Protein AF-A0A7J4IWV6-F1 (afdb_monomer_lite)

InterPro domains:
  IPR004788 Ribose 5-phosphate isomerase, type A [PF06026] (4-157)
  IPR004788 Ribose 5-phosphate isomerase, type A [PTHR11934] (8-156)
  IPR037171 NagB/RpiA transferase-like [SSF100950] (4-90)

Foldseek 3Di:
DVVVVVCVVVVHDDDDCVPDQAAEAEAEFQAAEPQGKTFDQPALAQPVSVVSLVRYNAYEYEYAPVRYDNDDFFKKKFFFAPVCVVVLQVVLCVQANKDWPDDVPHGRHGPVGTTIIIGTHGDDPDLVVVQVVSVVRVGTDGMRIGHPRHQWYWHDDPDTDIDGDDDDD

Radius of gyration: 16.39 Å; chains: 1; bounding box: 44×38×44 Å

pLDDT: mean 94.19, std 8.67, range [38.0, 98.62]

Structure (mmCIF, N/CA/C/O backbone):
data_AF-A0A7J4IWV6-F1
#
_entry.id   AF-A0A7J4IWV6-F1
#
loop_
_atom_site.group_PDB
_atom_site.id
_atom_site.type_symbol
_atom_site.label_atom_id
_atom_site.label_alt_id
_atom_site.label_comp_id
_atom_site.label_asym_id
_atom_site.label_entity_id
_atom_site.label_seq_id
_atom_site.pdbx_PDB_ins_code
_atom_site.Cartn_x
_atom_site.Cartn_y
_atom_site.Cartn_z
_atom_site.occupancy
_atom_site.B_iso_or_equiv
_atom_site.auth_seq_id
_atom_site.auth_comp_id
_atom_site.auth_asym_id
_atom_site.auth_atom_id
_atom_site.pdbx_PDB_model_num
ATOM 1 N N . MET A 1 1 ? 11.570 -4.009 9.637 1.00 59.03 1 MET A N 1
ATOM 2 C CA . MET A 1 1 ? 12.402 -3.995 10.856 1.00 59.03 1 MET A CA 1
ATOM 3 C C . MET A 1 1 ? 12.110 -2.842 11.812 1.00 59.03 1 MET A C 1
ATOM 5 O O . MET A 1 1 ? 12.352 -3.032 12.996 1.00 59.03 1 MET A O 1
ATOM 9 N N . ARG A 1 2 ? 11.594 -1.673 11.390 1.00 76.69 2 ARG A N 1
ATOM 10 C CA . ARG A 1 2 ? 11.436 -0.531 12.318 1.00 76.69 2 ARG A CA 1
ATOM 11 C C . ARG A 1 2 ? 10.369 -0.764 13.396 1.00 76.69 2 ARG A C 1
ATOM 13 O O . ARG A 1 2 ? 10.638 -0.494 14.560 1.00 76.69 2 ARG A O 1
ATOM 20 N N . MET A 1 3 ? 9.196 -1.293 13.034 1.00 82.06 3 MET A N 1
ATOM 21 C CA . MET A 1 3 ? 8.107 -1.489 14.001 1.00 82.06 3 MET A CA 1
ATOM 22 C C . MET A 1 3 ? 8.408 -2.615 14.996 1.00 82.06 3 MET A C 1
ATOM 24 O O . MET A 1 3 ? 8.317 -2.399 16.197 1.00 82.06 3 MET A O 1
ATOM 28 N N . ALA A 1 4 ? 8.869 -3.778 14.522 1.00 78.31 4 ALA A N 1
ATOM 29 C CA . ALA A 1 4 ? 9.257 -4.888 15.400 1.00 78.31 4 ALA A CA 1
ATOM 30 C C . ALA A 1 4 ? 10.353 -4.489 16.408 1.00 78.31 4 ALA A C 1
ATOM 32 O O . ALA A 1 4 ? 10.289 -4.879 17.569 1.00 78.31 4 ALA A O 1
ATOM 33 N N . ALA A 1 5 ? 11.319 -3.657 15.999 1.00 82.12 5 ALA A N 1
ATOM 34 C CA . ALA A 1 5 ? 12.335 -3.130 16.908 1.00 82.12 5 ALA A CA 1
ATOM 35 C C . ALA A 1 5 ? 11.738 -2.214 17.994 1.00 82.12 5 ALA A C 1
ATOM 37 O O . ALA A 1 5 ? 12.110 -2.333 19.159 1.00 82.12 5 ALA A O 1
ATOM 38 N N . ILE A 1 6 ? 10.786 -1.341 17.636 1.00 87.75 6 ILE A N 1
ATOM 39 C CA . ILE A 1 6 ? 10.069 -0.492 18.603 1.00 87.75 6 ILE A CA 1
ATOM 40 C C . ILE A 1 6 ? 9.278 -1.363 19.585 1.00 87.75 6 ILE A C 1
ATOM 42 O O . ILE A 1 6 ? 9.433 -1.211 20.793 1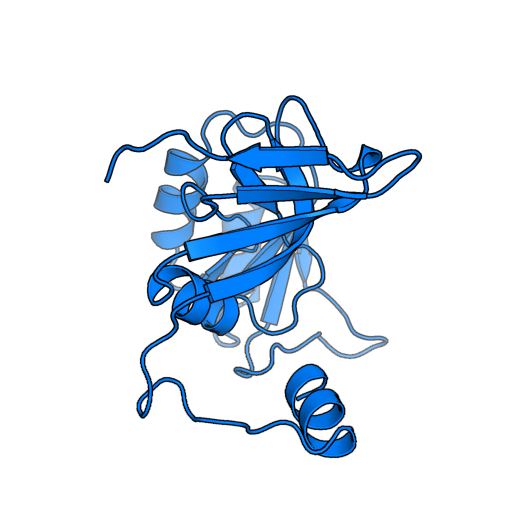.00 87.75 6 ILE A O 1
ATOM 46 N N . VAL A 1 7 ? 8.488 -2.312 19.080 1.00 89.94 7 VAL A N 1
ATOM 47 C CA . VAL A 1 7 ? 7.672 -3.233 19.889 1.00 89.94 7 VAL A CA 1
ATOM 48 C C . VAL A 1 7 ? 8.554 -4.034 20.854 1.00 89.94 7 VAL A C 1
ATOM 50 O O . VAL A 1 7 ? 8.271 -4.078 22.050 1.00 89.94 7 VAL A O 1
ATOM 53 N N . SER A 1 8 ? 9.683 -4.562 20.370 1.00 86.75 8 SER A N 1
ATOM 54 C CA . SER A 1 8 ? 10.660 -5.267 21.205 1.00 86.75 8 SER A CA 1
ATOM 55 C C . SER A 1 8 ? 11.273 -4.365 22.279 1.00 86.75 8 SER A C 1
ATOM 57 O O . SER A 1 8 ? 11.458 -4.821 23.403 1.00 86.75 8 SER A O 1
ATOM 59 N N . SER A 1 9 ? 11.568 -3.096 21.970 1.00 94.12 9 SER A N 1
ATOM 60 C CA . SER A 1 9 ? 12.111 -2.142 22.951 1.00 94.12 9 SER A CA 1
ATOM 61 C C . SER A 1 9 ? 11.117 -1.770 24.057 1.00 94.12 9 SER A C 1
ATOM 63 O O . SER A 1 9 ? 11.524 -1.345 25.135 1.00 94.12 9 SER A O 1
ATOM 65 N N . LEU A 1 10 ? 9.821 -1.960 23.798 1.00 94.94 10 LEU A N 1
ATOM 66 C CA . LEU A 1 10 ? 8.730 -1.748 24.748 1.00 94.94 10 LEU A CA 1
ATOM 67 C C . LEU A 1 10 ? 8.329 -3.038 25.484 1.00 94.94 10 LEU A C 1
ATOM 69 O O . LEU A 1 10 ? 7.342 -3.032 26.217 1.00 94.94 10 LEU A O 1
ATOM 73 N N . SER A 1 11 ? 9.067 -4.138 25.288 1.00 93.88 11 SER A N 1
ATOM 74 C CA . SER A 1 11 ? 8.772 -5.458 25.867 1.00 93.88 11 SER A CA 1
ATOM 75 C C . SER A 1 11 ? 7.371 -5.982 25.529 1.00 93.88 11 SER A C 1
ATOM 77 O O . SER A 1 11 ? 6.782 -6.746 26.295 1.00 93.88 11 SER A O 1
ATOM 79 N N . LEU A 1 12 ? 6.824 -5.572 24.383 1.00 92.12 12 LEU A N 1
ATOM 80 C CA . LEU A 1 12 ? 5.558 -6.091 23.885 1.00 92.12 12 LEU A CA 1
ATOM 81 C C . LEU A 1 12 ? 5.785 -7.449 23.195 1.00 92.12 12 LEU A C 1
ATOM 83 O O . LEU A 1 12 ? 6.794 -7.613 22.502 1.00 92.12 12 LEU A O 1
ATOM 87 N N . PRO A 1 13 ? 4.866 -8.422 23.352 1.00 91.12 13 PRO A N 1
ATOM 88 C CA . PRO A 1 13 ? 4.973 -9.710 22.676 1.00 91.12 13 PRO A CA 1
ATOM 89 C C . PRO A 1 13 ? 4.997 -9.553 21.153 1.00 91.12 13 PRO A C 1
ATOM 91 O O . PRO A 1 13 ? 4.228 -8.779 20.584 1.00 91.12 13 PRO A O 1
ATOM 94 N N . ILE A 1 14 ? 5.863 -10.325 20.500 1.00 91.06 14 ILE A N 1
ATOM 95 C CA . ILE A 1 14 ? 5.942 -10.434 19.043 1.00 91.06 14 ILE A CA 1
ATOM 96 C C . ILE A 1 14 ? 5.650 -11.889 18.691 1.00 91.06 14 ILE A C 1
ATOM 98 O O . ILE A 1 14 ? 6.191 -12.794 19.324 1.00 91.06 14 ILE A O 1
ATOM 102 N N . ALA A 1 15 ? 4.803 -12.099 17.691 1.00 91.31 15 ALA A N 1
ATOM 103 C CA . ALA A 1 15 ? 4.485 -13.412 17.151 1.00 91.31 15 ALA A CA 1
ATOM 104 C C . ALA A 1 15 ? 4.659 -13.402 15.631 1.00 91.31 15 ALA A C 1
ATOM 106 O O . ALA A 1 15 ? 4.528 -12.351 14.993 1.00 91.31 15 ALA A O 1
ATOM 107 N N . ASP A 1 16 ? 4.958 -14.567 15.063 1.00 91.31 16 ASP A N 1
ATOM 108 C CA . ASP A 1 16 ? 4.919 -14.759 13.618 1.00 91.31 16 ASP A CA 1
ATOM 109 C C . ASP A 1 16 ? 3.460 -14.899 13.148 1.00 91.31 16 ASP A C 1
ATOM 111 O O . ASP A 1 16 ? 2.626 -15.487 13.841 1.00 91.31 16 ASP A O 1
ATOM 115 N N . ILE A 1 17 ? 3.143 -14.369 11.963 1.00 91.62 17 ILE A N 1
ATOM 116 C CA . ILE A 1 17 ? 1.789 -14.434 11.385 1.00 91.62 17 ILE A CA 1
ATOM 117 C C . ILE A 1 17 ? 1.321 -15.879 11.146 1.00 91.62 17 ILE A C 1
ATOM 119 O O . ILE A 1 17 ? 0.125 -16.135 11.093 1.00 91.62 17 ILE A O 1
ATOM 123 N N . ASN A 1 18 ? 2.247 -16.835 11.026 1.00 94.25 18 ASN A N 1
ATOM 124 C CA . ASN A 1 18 ? 1.921 -18.251 10.858 1.00 94.25 18 ASN A CA 1
ATOM 125 C C . ASN A 1 18 ? 1.550 -18.952 12.177 1.00 94.25 18 ASN A C 1
ATOM 127 O O . ASN A 1 18 ? 1.099 -20.095 12.151 1.00 94.25 18 ASN A O 1
ATOM 131 N N . GLU A 1 19 ? 1.765 -18.312 13.329 1.00 95.44 19 GLU A N 1
ATOM 132 C CA . GLU A 1 19 ? 1.584 -18.932 14.649 1.00 95.44 19 GLU A CA 1
ATOM 133 C C . GLU A 1 19 ? 0.309 -18.479 15.367 1.00 95.44 19 GLU A C 1
ATOM 135 O O . GLU A 1 19 ? -0.118 -19.124 16.329 1.00 95.44 19 GLU A O 1
ATOM 140 N N . ARG A 1 20 ? -0.278 -17.348 14.961 1.00 93.19 20 ARG A N 1
ATOM 141 C CA . ARG A 1 20 ? -1.392 -16.696 15.660 1.00 93.19 20 ARG A CA 1
ATOM 142 C C . ARG A 1 20 ? -2.386 -16.091 14.678 1.00 93.19 20 ARG A C 1
ATOM 144 O O . ARG A 1 20 ? -1.995 -15.535 13.658 1.00 93.19 20 ARG A O 1
ATOM 151 N N . GLU A 1 21 ? -3.661 -16.139 15.045 1.00 94.44 21 GLU A N 1
ATOM 152 C CA . GLU A 1 21 ? -4.700 -15.354 14.380 1.00 94.44 21 GLU A CA 1
ATOM 153 C C . GLU A 1 21 ? -4.558 -13.866 14.731 1.00 94.44 21 GLU A C 1
ATOM 155 O O . GLU A 1 21 ? -4.045 -13.505 15.795 1.00 94.44 21 GLU A O 1
ATOM 160 N N . VAL A 1 22 ? -4.999 -13.001 13.817 1.00 96.81 22 VAL A N 1
ATOM 161 C CA . VAL A 1 22 ? -4.956 -11.547 13.990 1.00 96.81 22 VAL A CA 1
ATOM 162 C C . VAL A 1 22 ? -6.373 -11.060 14.271 1.00 96.81 22 VAL A C 1
ATOM 164 O O . VAL A 1 22 ? -7.193 -10.964 13.367 1.00 96.81 22 VAL A O 1
ATOM 167 N N . ASP A 1 23 ? -6.681 -10.721 15.520 1.00 96.81 23 ASP A N 1
ATOM 168 C CA . ASP A 1 23 ? -8.009 -10.184 15.849 1.00 96.81 23 ASP A CA 1
ATOM 169 C C . ASP A 1 23 ? -8.210 -8.786 15.248 1.00 96.81 23 ASP A C 1
ATOM 171 O O . ASP A 1 23 ? -9.249 -8.475 14.664 1.00 96.81 23 ASP A O 1
ATOM 175 N N . VAL A 1 24 ? -7.191 -7.931 15.394 1.00 97.00 24 VAL A N 1
ATOM 176 C CA . VAL A 1 24 ? -7.232 -6.527 14.983 1.00 97.00 24 VAL A CA 1
ATOM 177 C C . VAL A 1 24 ? -5.922 -6.124 14.315 1.00 97.00 24 VAL A C 1
ATOM 179 O O . VAL A 1 24 ? -4.851 -6.258 14.908 1.00 97.00 24 VAL A O 1
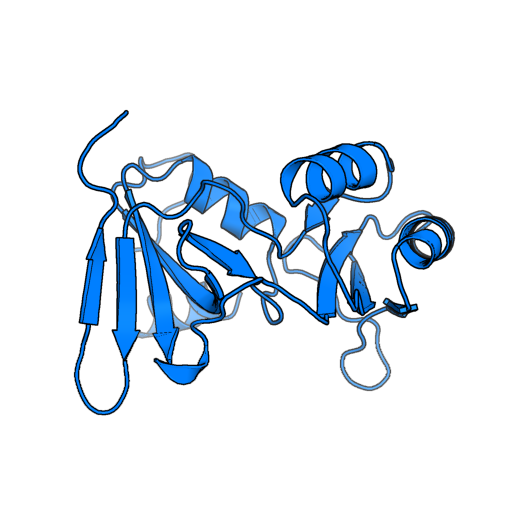ATOM 182 N N . ALA A 1 25 ? -6.017 -5.550 13.117 1.00 96.75 25 ALA A N 1
ATOM 183 C CA . ALA A 1 25 ? -4.931 -4.821 12.470 1.00 96.75 25 ALA A CA 1
ATOM 184 C C . ALA A 1 25 ? -5.162 -3.309 12.586 1.00 96.75 25 ALA A C 1
ATOM 186 O O . ALA A 1 25 ? -6.280 -2.821 12.414 1.00 96.75 25 ALA A O 1
ATOM 187 N N . ILE A 1 26 ? -4.097 -2.558 12.868 1.00 96.81 26 ILE A N 1
ATOM 188 C CA . ILE A 1 26 ? -4.129 -1.093 12.922 1.00 96.81 26 ILE A CA 1
ATOM 189 C C . ILE A 1 26 ? -3.189 -0.557 11.852 1.00 96.81 26 ILE A C 1
ATOM 191 O O . ILE A 1 26 ? -1.987 -0.817 11.896 1.00 96.81 26 ILE A O 1
ATOM 195 N N . GLU A 1 27 ? -3.731 0.232 10.931 1.00 96.25 27 GLU A N 1
ATOM 196 C CA . GLU A 1 27 ? -2.977 0.819 9.830 1.00 96.25 27 GLU A CA 1
ATOM 197 C C . GLU A 1 27 ? -3.001 2.341 9.889 1.00 96.25 27 GLU A C 1
ATOM 199 O O . GLU A 1 27 ? -4.059 2.956 9.969 1.00 96.25 27 GLU A O 1
ATOM 204 N N . PHE A 1 28 ? -1.826 2.963 9.802 1.00 95.50 28 PHE A N 1
ATOM 205 C CA . PHE A 1 28 ? -1.703 4.414 9.660 1.00 95.50 28 PHE A CA 1
ATOM 206 C C . PHE A 1 28 ? -1.605 4.772 8.178 1.00 95.50 28 PHE A C 1
ATOM 208 O O . PHE A 1 28 ? -0.774 4.197 7.458 1.00 95.50 28 PHE A O 1
ATOM 215 N N . VAL A 1 29 ? -2.464 5.691 7.729 1.00 97.56 29 VAL A N 1
ATOM 216 C CA . VAL A 1 29 ? -2.736 5.918 6.299 1.00 97.56 29 VAL A CA 1
ATOM 217 C C . VAL A 1 29 ? -2.606 7.391 5.903 1.00 97.56 29 VAL A C 1
ATOM 219 O O . VAL A 1 29 ? -2.805 8.291 6.718 1.00 97.56 29 VAL A O 1
ATOM 222 N N . ASP A 1 30 ? -2.265 7.639 4.637 1.00 97.94 30 ASP A N 1
ATOM 223 C CA . ASP A 1 30 ? -1.969 8.976 4.101 1.00 97.94 30 ASP A CA 1
ATOM 224 C C . ASP A 1 30 ? -3.191 9.670 3.489 1.00 97.94 30 ASP A C 1
ATOM 226 O O . ASP A 1 30 ? -3.304 10.896 3.518 1.00 97.94 30 ASP A O 1
ATOM 230 N N . GLN A 1 31 ? -4.096 8.889 2.905 1.00 97.62 31 GLN A N 1
ATOM 231 C CA . GLN A 1 31 ? -5.416 9.325 2.455 1.00 97.62 31 GLN A CA 1
ATOM 232 C C . GLN A 1 31 ? -6.424 8.230 2.750 1.00 97.62 31 GLN A C 1
ATOM 234 O O . GLN A 1 31 ? -6.091 7.050 2.649 1.00 97.62 31 GLN A O 1
ATOM 239 N N . ILE A 1 32 ? -7.651 8.634 3.049 1.00 98.12 32 ILE A N 1
ATOM 240 C CA . ILE A 1 32 ? -8.788 7.736 3.205 1.00 98.12 32 ILE A CA 1
ATOM 241 C C . ILE A 1 32 ? -10.037 8.374 2.607 1.00 98.12 32 ILE A C 1
ATOM 243 O O . ILE A 1 32 ? -10.184 9.596 2.665 1.00 98.12 32 ILE A O 1
ATOM 247 N N . ASP A 1 33 ? -10.907 7.576 1.998 1.00 97.12 33 ASP A N 1
ATOM 248 C CA . ASP A 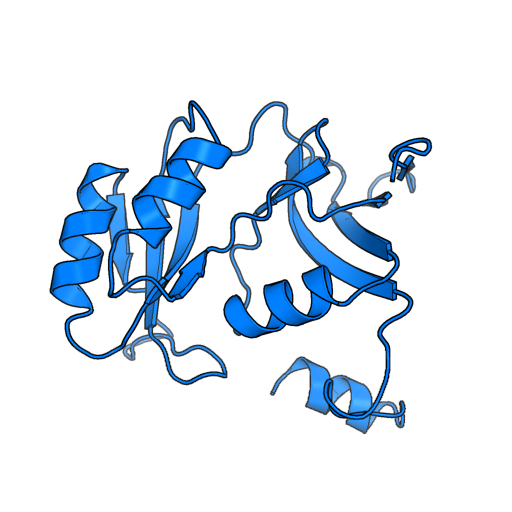1 33 ? -12.179 8.045 1.453 1.00 97.12 33 ASP A CA 1
ATOM 249 C C . ASP A 1 33 ? -13.391 7.603 2.291 1.00 97.12 33 ASP A C 1
ATOM 251 O O . ASP A 1 33 ? -13.280 6.865 3.274 1.00 97.12 33 ASP A O 1
ATOM 255 N N . GLY A 1 34 ? -14.569 8.105 1.910 1.00 95.88 34 GLY A N 1
ATOM 256 C CA . GLY A 1 34 ? -15.834 7.779 2.575 1.00 95.88 34 GLY A CA 1
ATOM 257 C C . GLY A 1 34 ? -16.271 6.320 2.410 1.00 95.88 34 GLY A C 1
ATOM 258 O O . GLY A 1 34 ? -17.098 5.856 3.192 1.00 95.88 34 GLY A O 1
ATOM 259 N N . ASP A 1 35 ? -15.685 5.602 1.451 1.00 96.12 35 ASP A N 1
ATOM 260 C CA . ASP A 1 35 ? -15.931 4.186 1.188 1.00 96.12 35 ASP A CA 1
ATOM 261 C C . ASP A 1 35 ? -14.921 3.289 1.920 1.00 96.12 35 ASP A C 1
ATOM 263 O O . ASP A 1 35 ? -14.934 2.074 1.738 1.00 96.12 35 ASP A O 1
ATOM 267 N N . PHE A 1 36 ? -14.101 3.852 2.818 1.00 97.31 36 PHE A N 1
ATOM 268 C CA . PHE A 1 36 ? -13.104 3.151 3.636 1.00 97.31 36 PHE A CA 1
ATOM 269 C C . PHE A 1 36 ? -11.941 2.560 2.825 1.00 97.31 36 PHE A C 1
ATOM 271 O O . PHE A 1 36 ? -11.219 1.686 3.314 1.00 97.31 36 PHE A O 1
ATOM 278 N N . ASN A 1 37 ? -11.712 3.057 1.611 1.00 97.69 37 ASN A N 1
ATOM 279 C CA . ASN A 1 37 ? -10.494 2.766 0.867 1.00 97.69 37 ASN A CA 1
ATOM 280 C C . ASN A 1 37 ? -9.410 3.751 1.288 1.00 97.69 37 ASN A C 1
ATOM 282 O O . ASN A 1 37 ? -9.687 4.916 1.587 1.00 97.69 37 ASN A O 1
ATOM 286 N N . PHE A 1 38 ? -8.156 3.314 1.288 1.00 98.12 38 PHE A N 1
ATOM 287 C CA . PHE A 1 38 ? -7.057 4.169 1.720 1.00 98.12 38 PHE A CA 1
ATOM 288 C C . PHE A 1 38 ? -5.776 3.953 0.925 1.00 98.12 38 PHE A C 1
ATOM 290 O O . PHE A 1 38 ? -5.573 2.923 0.283 1.00 98.12 38 PHE A O 1
ATOM 297 N N . ILE A 1 39 ? -4.891 4.950 0.987 1.00 98.06 39 ILE A N 1
ATOM 298 C CA 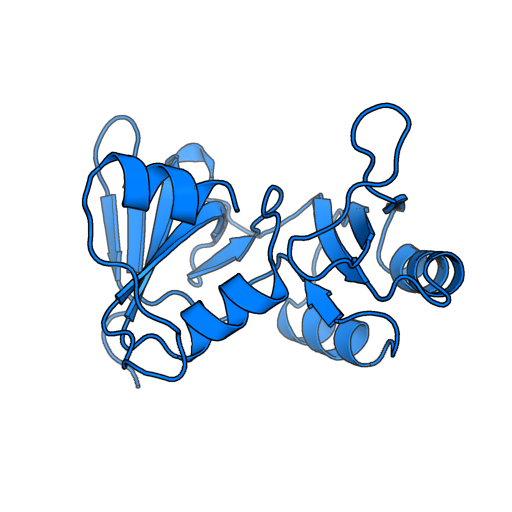. ILE A 1 39 ? -3.536 4.863 0.444 1.00 98.06 39 ILE A CA 1
ATOM 299 C C . ILE A 1 39 ? -2.537 4.905 1.596 1.00 98.06 39 ILE A C 1
ATOM 301 O O . ILE A 1 39 ? -2.530 5.841 2.398 1.00 98.06 39 ILE A O 1
ATOM 305 N N . LYS A 1 40 ? -1.632 3.930 1.617 1.00 97.50 40 LYS A N 1
ATOM 306 C CA . LYS A 1 40 ? -0.363 3.986 2.342 1.00 97.50 40 LYS A CA 1
ATOM 307 C C . LYS A 1 40 ? 0.726 4.367 1.351 1.00 97.50 40 LYS A C 1
ATOM 309 O O . LYS A 1 40 ? 1.015 3.632 0.417 1.00 97.50 40 LYS A O 1
ATOM 314 N N . ARG A 1 41 ? 1.354 5.517 1.543 1.00 96.75 41 ARG A N 1
ATOM 315 C CA . ARG A 1 41 ? 2.430 6.043 0.696 1.00 96.75 41 ARG A CA 1
ATOM 316 C C . ARG A 1 41 ? 3.788 5.673 1.244 1.00 96.75 41 ARG A C 1
ATOM 318 O O . ARG A 1 41 ? 4.682 5.344 0.472 1.00 96.75 41 ARG A O 1
ATOM 325 N N . HIS A 1 42 ? 3.958 5.698 2.559 1.00 94.00 42 HIS A N 1
ATOM 326 C CA . HIS A 1 42 ? 5.278 5.621 3.191 1.00 94.00 42 HIS A CA 1
ATOM 327 C C . HIS A 1 42 ? 5.609 4.264 3.825 1.00 94.00 42 HIS A C 1
ATOM 329 O O . HIS A 1 42 ? 6.577 4.169 4.578 1.00 94.00 42 HIS A O 1
ATOM 335 N N . SER A 1 43 ? 4.845 3.210 3.516 1.00 92.75 43 SER A N 1
ATOM 336 C CA . SER A 1 43 ? 5.155 1.870 4.024 1.00 92.75 43 SER A CA 1
ATOM 337 C C . SER A 1 43 ? 6.478 1.340 3.463 1.00 92.75 43 SER A C 1
ATOM 339 O O . SER A 1 43 ? 6.879 1.644 2.335 1.00 92.75 43 SER A O 1
ATOM 341 N N . SER A 1 44 ? 7.152 0.531 4.277 1.00 91.69 44 SER A N 1
ATOM 342 C CA . SER A 1 44 ? 8.301 -0.275 3.880 1.00 91.69 44 SER A CA 1
ATOM 343 C C . SER A 1 44 ? 7.936 -1.722 3.550 1.00 91.69 44 SER A C 1
ATOM 345 O O . SER A 1 44 ? 8.840 -2.499 3.263 1.00 91.69 44 SER A O 1
ATOM 347 N N . SER A 1 45 ? 6.661 -2.110 3.589 1.00 91.56 45 SER A N 1
ATOM 348 C CA . SER A 1 45 ? 6.255 -3.521 3.607 1.00 91.56 45 SER A CA 1
ATOM 349 C C . SER A 1 45 ? 4.851 -3.780 3.045 1.00 91.56 45 SER A C 1
ATOM 351 O O . SER A 1 45 ? 4.108 -4.565 3.621 1.00 91.56 45 SER A O 1
ATOM 353 N N . PHE A 1 46 ? 4.490 -3.185 1.903 1.00 95.38 46 PHE A N 1
ATOM 354 C CA . PHE A 1 46 ? 3.140 -3.268 1.313 1.00 95.38 46 PHE A CA 1
ATOM 355 C C . PHE A 1 46 ? 2.565 -4.689 1.238 1.00 95.38 46 PHE A C 1
ATOM 357 O O . PHE A 1 46 ? 1.424 -4.898 1.642 1.00 95.38 46 PHE A O 1
ATOM 364 N N . VAL A 1 47 ? 3.364 -5.669 0.790 1.00 95.50 47 VAL A N 1
ATOM 365 C CA . VAL A 1 47 ? 2.950 -7.086 0.762 1.00 95.50 47 VAL A CA 1
ATOM 366 C C . VAL A 1 47 ? 2.572 -7.584 2.162 1.00 95.50 47 VAL A C 1
ATOM 368 O O . VAL A 1 47 ? 1.506 -8.162 2.344 1.00 95.50 47 VAL A O 1
ATOM 371 N N . ARG A 1 48 ? 3.425 -7.348 3.168 1.00 93.94 48 ARG A N 1
ATOM 372 C CA . ARG A 1 48 ? 3.179 -7.819 4.542 1.00 93.94 48 ARG A CA 1
ATOM 373 C C . ARG A 1 48 ? 1.985 -7.111 5.169 1.00 93.94 48 ARG A C 1
ATOM 375 O O . ARG A 1 48 ? 1.178 -7.772 5.809 1.00 93.94 48 ARG A O 1
ATOM 382 N N . ASP A 1 49 ? 1.872 -5.803 4.958 1.00 95.19 49 ASP A N 1
ATOM 383 C CA . ASP A 1 49 ? 0.772 -4.986 5.470 1.00 95.19 49 ASP A CA 1
ATOM 384 C C . ASP A 1 49 ? -0.569 -5.514 4.926 1.00 95.19 49 ASP A C 1
ATOM 386 O O . ASP A 1 49 ? -1.482 -5.770 5.706 1.00 95.19 49 ASP A O 1
ATOM 390 N N . LYS A 1 50 ? -0.679 -5.796 3.613 1.00 95.94 50 LYS A N 1
ATOM 391 C CA . LYS A 1 50 ? -1.899 -6.402 3.042 1.00 95.94 50 LYS A CA 1
ATOM 392 C C . LYS A 1 50 ? -2.160 -7.825 3.529 1.00 95.94 50 LYS A C 1
ATOM 394 O O . LYS A 1 50 ? -3.317 -8.163 3.754 1.00 95.94 50 LYS A O 1
ATOM 399 N N . MET A 1 51 ? -1.129 -8.648 3.726 1.00 95.88 51 MET A N 1
ATOM 400 C CA . MET A 1 51 ? -1.305 -9.990 4.303 1.00 95.88 51 MET A CA 1
ATOM 401 C C . MET A 1 51 ? -1.841 -9.924 5.739 1.00 95.88 51 MET A C 1
ATOM 403 O O . MET A 1 51 ? -2.770 -10.650 6.075 1.00 95.88 51 MET A O 1
ATOM 407 N N . ILE A 1 52 ? -1.300 -9.035 6.580 1.00 95.50 52 ILE A N 1
ATOM 408 C CA . ILE A 1 52 ? -1.789 -8.821 7.952 1.00 95.50 52 ILE A CA 1
ATOM 409 C C . ILE A 1 52 ? -3.222 -8.286 7.923 1.00 95.50 52 ILE A C 1
ATOM 411 O O . ILE A 1 52 ? -4.078 -8.795 8.640 1.00 95.50 52 ILE A O 1
ATOM 415 N N . ALA A 1 53 ? -3.488 -7.295 7.070 1.00 96.25 53 ALA A N 1
ATOM 416 C CA . ALA A 1 53 ? -4.808 -6.708 6.893 1.00 96.25 53 ALA A CA 1
ATOM 417 C C . ALA A 1 53 ? -5.858 -7.736 6.445 1.00 96.25 53 ALA A C 1
ATOM 419 O O . ALA A 1 53 ? -6.973 -7.729 6.952 1.00 96.25 53 ALA A O 1
ATOM 420 N N . GLN A 1 54 ? -5.501 -8.630 5.520 1.00 96.06 54 GLN A N 1
ATOM 421 C CA . GLN A 1 54 ? -6.384 -9.688 5.028 1.00 96.06 54 GLN A CA 1
ATOM 422 C C . GLN A 1 54 ? -6.683 -10.743 6.099 1.00 96.06 54 GLN A C 1
ATOM 424 O O . GLN A 1 54 ? -7.807 -11.237 6.168 1.00 96.06 54 GLN A O 1
ATOM 429 N N . SER A 1 55 ? -5.685 -11.095 6.910 1.00 96.25 55 SER A N 1
ATOM 430 C CA . SER A 1 55 ? -5.821 -12.079 7.989 1.00 96.25 55 SER A CA 1
ATOM 431 C C . SER A 1 55 ? -6.533 -11.529 9.227 1.00 96.25 55 SER A C 1
ATOM 433 O O . SER A 1 55 ? -6.855 -12.303 10.126 1.00 96.25 55 SER A O 1
ATOM 435 N N . ALA A 1 56 ? -6.746 -10.213 9.303 1.00 97.00 56 ALA A N 1
ATOM 436 C CA . ALA A 1 56 ? -7.341 -9.577 10.464 1.00 97.00 56 ALA A CA 1
ATOM 437 C C . ALA A 1 56 ? -8.861 -9.779 10.526 1.00 97.00 56 ALA A C 1
ATOM 439 O O . ALA A 1 56 ? -9.564 -9.614 9.527 1.00 97.00 56 ALA A O 1
ATOM 440 N N . GLY A 1 57 ? -9.386 -10.056 11.722 1.00 96.06 57 GLY A N 1
ATOM 441 C CA . GLY A 1 57 ? -10.829 -10.044 11.972 1.00 96.06 57 GLY A CA 1
ATOM 442 C C . GLY A 1 57 ? -11.438 -8.655 11.760 1.00 96.06 57 GLY A C 1
ATOM 443 O O . GLY A 1 57 ? -12.520 -8.535 11.184 1.00 96.06 57 GLY A O 1
ATOM 444 N N . ILE A 1 58 ? -10.726 -7.612 12.202 1.00 97.06 58 ILE A N 1
ATOM 445 C CA . ILE A 1 58 ? -11.077 -6.200 12.010 1.00 97.06 58 ILE A CA 1
ATOM 446 C C . ILE A 1 58 ? -9.831 -5.406 11.612 1.00 97.06 58 ILE A C 1
ATOM 448 O O . ILE A 1 58 ? -8.806 -5.473 12.294 1.00 97.06 58 ILE A O 1
ATOM 452 N N . LEU A 1 59 ? -9.938 -4.555 10.592 1.00 98.00 59 LEU A N 1
ATOM 453 C CA . LEU A 1 59 ? -8.938 -3.528 10.306 1.00 98.00 59 LEU A CA 1
ATOM 454 C C . LEU A 1 59 ? -9.422 -2.132 10.704 1.00 98.00 59 LEU A C 1
ATOM 456 O O . LEU A 1 59 ? -10.484 -1.656 10.289 1.00 98.00 59 LEU A O 1
ATOM 460 N N . VAL A 1 60 ? -8.583 -1.444 11.477 1.00 98.25 60 VAL A N 1
ATOM 461 C CA . VAL A 1 60 ? -8.764 -0.049 11.881 1.00 98.25 60 VAL A CA 1
ATOM 462 C C . VAL A 1 60 ? -7.763 0.828 11.135 1.00 98.25 60 VAL A C 1
ATOM 464 O O . VAL A 1 60 ? -6.564 0.793 11.413 1.00 98.25 60 VAL A O 1
ATOM 467 N N . ALA A 1 61 ? -8.255 1.655 10.216 1.00 98.12 61 ALA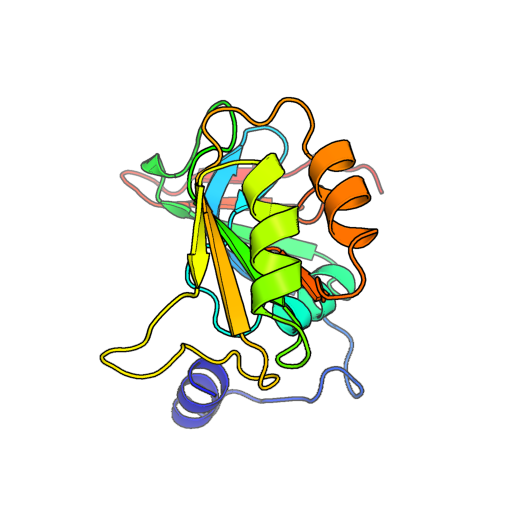 A N 1
ATOM 468 C CA . ALA A 1 61 ? -7.455 2.691 9.577 1.00 98.12 61 ALA A CA 1
ATOM 469 C C . ALA A 1 61 ? -7.417 3.949 10.458 1.00 98.12 61 ALA A C 1
ATOM 471 O O . ALA A 1 61 ? -8.451 4.436 10.919 1.00 98.12 61 ALA A O 1
ATOM 472 N N . VAL A 1 62 ? -6.230 4.496 10.690 1.00 98.38 62 VAL A N 1
ATOM 473 C CA . VAL A 1 62 ? -5.996 5.675 11.529 1.00 98.38 62 VAL A CA 1
ATOM 474 C C . VAL A 1 62 ? -5.354 6.770 10.687 1.00 98.38 62 VAL A C 1
ATOM 476 O O . VAL A 1 62 ? -4.333 6.540 10.035 1.00 98.38 62 VAL A O 1
ATOM 479 N N . ALA A 1 63 ? -5.933 7.969 10.708 1.00 97.88 63 ALA A N 1
ATOM 480 C CA . ALA A 1 63 ? -5.436 9.098 9.924 1.00 97.88 63 ALA A CA 1
ATOM 481 C C . ALA A 1 63 ? -5.697 10.453 10.600 1.00 97.88 63 ALA A C 1
ATOM 483 O O . ALA A 1 63 ? -6.548 10.573 11.483 1.00 97.88 63 ALA A O 1
ATOM 484 N N . ASP A 1 64 ? -4.999 11.495 10.150 1.00 98.06 64 ASP A N 1
ATOM 485 C CA . ASP A 1 64 ? -5.366 12.880 10.466 1.00 98.06 64 ASP A CA 1
ATOM 486 C C . ASP A 1 64 ? -6.710 13.227 9.800 1.00 98.06 64 ASP A C 1
ATOM 488 O O . ASP A 1 64 ? -7.003 12.758 8.701 1.00 98.06 64 ASP A O 1
ATOM 492 N N . GLU A 1 65 ? -7.533 14.078 10.415 1.00 97.12 65 GLU A N 1
ATOM 493 C CA . GLU A 1 65 ? -8.832 14.476 9.854 1.00 97.12 65 GLU A CA 1
ATOM 494 C C . GLU A 1 65 ? -8.715 15.112 8.457 1.00 97.12 65 GLU A C 1
ATOM 496 O O . GLU A 1 65 ? -9.646 15.017 7.658 1.00 97.12 65 GLU A O 1
ATOM 501 N N . LYS A 1 66 ? -7.561 15.703 8.124 1.00 97.06 66 LYS A N 1
ATOM 502 C CA . LYS A 1 66 ? -7.270 16.271 6.797 1.00 97.06 66 LYS A CA 1
ATOM 503 C C . LYS A 1 66 ? -6.947 15.216 5.735 1.00 97.06 66 LYS A C 1
ATOM 505 O O . LYS A 1 66 ? -6.940 15.552 4.553 1.00 97.06 66 LYS A O 1
ATOM 510 N N . ALA A 1 67 ? -6.655 13.978 6.134 1.00 97.44 67 ALA A N 1
ATOM 511 C CA . ALA A 1 67 ? -6.414 12.863 5.219 1.00 97.44 67 ALA A CA 1
ATOM 512 C C . ALA A 1 67 ? -7.717 12.301 4.626 1.00 97.44 67 ALA A C 1
ATOM 514 O O . ALA A 1 67 ? -7.667 11.573 3.634 1.00 97.44 67 ALA A O 1
ATOM 515 N N . MET A 1 68 ? -8.875 12.653 5.201 1.00 97.50 68 MET A N 1
ATOM 516 C CA . MET A 1 68 ? -10.178 12.303 4.643 1.00 97.50 68 MET A CA 1
ATOM 517 C C . MET A 1 68 ? -10.432 13.093 3.354 1.00 97.50 68 MET A C 1
ATOM 519 O O . MET A 1 68 ? -10.495 14.326 3.355 1.00 97.50 68 MET A O 1
ATOM 523 N N . VAL A 1 69 ? -10.602 12.382 2.244 1.00 96.88 69 VAL A N 1
ATOM 524 C CA . VAL A 1 69 ? -10.798 12.952 0.909 1.00 96.88 69 VAL A CA 1
ATOM 525 C C . VAL A 1 69 ? -12.054 12.392 0.255 1.00 96.88 69 VAL A C 1
ATOM 527 O O . VAL A 1 69 ? -12.502 11.292 0.546 1.00 96.88 69 VAL A O 1
ATOM 530 N N . LYS A 1 70 ? -12.631 13.144 -0.688 1.00 95.69 70 LYS A N 1
ATOM 531 C CA . LYS A 1 70 ? -13.785 12.656 -1.461 1.00 95.69 70 LYS A CA 1
ATOM 532 C C . LYS A 1 70 ? -13.421 11.478 -2.374 1.00 95.69 70 LYS A C 1
ATOM 534 O O . LYS A 1 70 ? -14.259 10.628 -2.630 1.00 95.69 70 LYS A O 1
ATOM 539 N N . LYS A 1 71 ? -12.205 11.498 -2.921 1.00 95.56 71 LYS A N 1
ATOM 540 C CA . LYS A 1 71 ? -11.627 10.457 -3.772 1.00 95.56 71 LYS A CA 1
ATOM 541 C C . LYS A 1 71 ? -10.130 10.404 -3.515 1.00 95.56 71 LYS A C 1
ATOM 543 O O . LYS A 1 71 ? -9.489 11.461 -3.478 1.00 95.56 71 LYS A O 1
ATOM 548 N N . LEU A 1 72 ? -9.600 9.195 -3.382 1.00 96.62 72 LEU A N 1
ATOM 549 C CA . LEU A 1 72 ? -8.166 8.931 -3.351 1.00 96.62 72 LEU A CA 1
ATOM 550 C C . LEU A 1 72 ? -7.506 9.433 -4.640 1.00 96.62 72 LEU A C 1
ATOM 552 O O . LEU A 1 72 ? -8.082 9.307 -5.725 1.00 96.62 72 LEU A O 1
ATOM 556 N N . ARG A 1 73 ? -6.317 10.029 -4.516 1.00 93.88 73 ARG A N 1
ATOM 557 C CA . ARG A 1 73 ? -5.581 10.629 -5.642 1.00 93.88 73 ARG A CA 1
ATOM 558 C C . ARG A 1 73 ? -4.091 10.808 -5.368 1.00 93.88 73 ARG A C 1
ATOM 560 O O . ARG A 1 73 ? -3.654 10.843 -4.211 1.00 93.88 73 ARG A O 1
ATOM 567 N N . GLY A 1 74 ? -3.347 11.076 -6.435 1.00 95.31 74 GLY A N 1
ATOM 568 C CA . GLY A 1 74 ? -1.929 11.413 -6.415 1.00 95.31 74 GLY A CA 1
ATOM 569 C C . GLY A 1 74 ? -1.043 10.176 -6.315 1.00 95.31 74 GLY A C 1
ATOM 570 O O . GLY A 1 74 ? -1.397 9.113 -6.817 1.00 95.31 74 GLY A O 1
ATOM 571 N N . MET A 1 75 ? 0.112 10.319 -5.666 1.00 97.56 75 MET A N 1
ATOM 572 C CA . MET A 1 75 ? 1.101 9.245 -5.561 1.00 97.56 75 MET A CA 1
ATOM 573 C C . MET A 1 75 ? 0.556 7.961 -4.913 1.00 97.56 75 MET A C 1
ATOM 575 O O . MET A 1 75 ? 0.145 7.974 -3.744 1.00 97.56 75 MET A O 1
ATOM 579 N N . ILE A 1 76 ? 0.643 6.859 -5.663 1.00 97.94 76 ILE A N 1
ATOM 580 C CA . ILE A 1 76 ? 0.426 5.482 -5.214 1.00 97.94 76 ILE A CA 1
ATOM 581 C C . ILE A 1 76 ? 1.734 4.695 -5.392 1.00 97.94 76 ILE A C 1
ATOM 583 O O . ILE A 1 76 ? 2.269 4.641 -6.504 1.00 97.94 76 ILE A O 1
ATOM 587 N N . PRO A 1 77 ? 2.272 4.079 -4.326 1.00 98.19 77 PRO A N 1
ATOM 588 C CA . PRO A 1 77 ? 3.446 3.225 -4.431 1.00 98.19 77 PRO A CA 1
ATOM 589 C C . PRO A 1 77 ? 3.071 1.812 -4.884 1.00 98.19 77 PRO A C 1
ATOM 591 O O . PRO A 1 77 ? 2.087 1.241 -4.425 1.00 98.19 77 PRO A O 1
ATOM 594 N N . PHE A 1 78 ? 3.914 1.221 -5.719 1.00 98.25 78 PHE A N 1
ATOM 595 C CA . PHE A 1 78 ? 3.844 -0.171 -6.145 1.00 98.25 78 PHE A CA 1
ATOM 596 C C . PHE A 1 78 ? 5.130 -0.877 -5.734 1.00 98.25 78 PHE A C 1
ATOM 598 O O . PHE A 1 78 ? 6.220 -0.483 -6.152 1.00 98.25 78 PHE A O 1
ATOM 605 N N . GLU A 1 79 ? 5.018 -1.913 -4.911 1.00 98.31 79 GLU A N 1
ATOM 606 C CA . GLU A 1 79 ? 6.107 -2.841 -4.636 1.00 98.31 79 GLU A CA 1
ATOM 607 C C . GLU A 1 79 ? 6.315 -3.739 -5.858 1.00 98.31 79 GLU A C 1
ATOM 609 O O . GLU A 1 79 ? 5.395 -4.431 -6.297 1.00 98.31 79 GLU A O 1
ATOM 614 N N . VAL A 1 80 ? 7.523 -3.720 -6.423 1.00 98.50 80 VAL A N 1
ATOM 615 C CA . VAL A 1 80 ? 7.853 -4.409 -7.674 1.00 98.50 80 VAL A CA 1
ATOM 616 C C . VAL A 1 80 ? 9.097 -5.278 -7.556 1.00 98.50 80 VAL A C 1
ATOM 618 O O . VAL A 1 80 ? 10.063 -4.945 -6.858 1.00 98.50 80 VAL A O 1
ATOM 621 N N . ALA A 1 81 ? 9.111 -6.370 -8.315 1.00 98.06 81 ALA A N 1
ATOM 622 C CA . ALA A 1 81 ? 10.239 -7.278 -8.394 1.00 98.06 81 ALA A CA 1
ATOM 623 C C . ALA A 1 81 ? 11.497 -6.505 -8.807 1.00 98.06 81 ALA A C 1
ATOM 625 O O . ALA A 1 81 ? 11.468 -5.626 -9.672 1.00 98.06 81 ALA A O 1
ATOM 626 N N . THR A 1 82 ? 12.631 -6.839 -8.194 1.00 97.94 82 THR A N 1
ATOM 627 C CA . THR A 1 82 ? 13.915 -6.226 -8.564 1.00 97.94 82 THR A CA 1
ATOM 628 C C . THR A 1 82 ? 14.347 -6.659 -9.963 1.00 97.94 82 THR A C 1
ATOM 630 O O . THR A 1 82 ? 14.935 -5.870 -10.707 1.00 97.94 82 THR A O 1
ATOM 633 N N . PHE A 1 83 ? 14.009 -7.888 -10.357 1.00 98.06 83 PHE A N 1
ATOM 634 C CA . PHE A 1 83 ? 14.173 -8.365 -11.722 1.00 98.06 83 PHE A CA 1
ATOM 635 C C . PHE A 1 83 ? 13.222 -7.625 -12.668 1.00 98.06 83 PHE A C 1
ATOM 637 O O . PHE A 1 83 ? 12.015 -7.593 -12.457 1.00 98.06 83 PHE A O 1
ATOM 644 N N . GLY A 1 84 ? 13.770 -7.016 -13.722 1.00 97.94 84 GLY A N 1
ATOM 645 C CA . GLY A 1 84 ? 12.964 -6.326 -14.730 1.00 97.94 84 GLY A CA 1
ATOM 646 C C . GLY A 1 84 ? 12.290 -5.031 -14.258 1.00 97.94 84 GLY A C 1
ATOM 647 O O . GLY A 1 84 ? 11.499 -4.478 -15.017 1.00 97.94 84 GLY A O 1
ATOM 648 N N . TRP A 1 85 ? 12.628 -4.494 -13.077 1.00 98.25 85 TRP A N 1
ATOM 649 C CA . TRP A 1 85 ? 11.933 -3.351 -12.458 1.00 98.25 85 TRP A CA 1
ATOM 650 C C . TRP A 1 85 ? 11.718 -2.147 -13.388 1.00 98.25 85 TRP A C 1
ATOM 652 O O . TRP A 1 85 ? 10.683 -1.493 -13.318 1.00 98.25 85 TRP A O 1
ATOM 662 N N . ASN A 1 86 ? 12.675 -1.837 -14.273 1.00 98.31 86 ASN A N 1
ATOM 663 C CA . ASN A 1 86 ? 12.551 -0.692 -15.179 1.00 98.31 86 ASN A CA 1
ATOM 664 C C . ASN A 1 86 ? 11.510 -0.945 -16.283 1.00 98.31 86 ASN A C 1
ATOM 666 O O . ASN A 1 86 ? 10.852 -0.015 -16.735 1.00 98.31 86 ASN A O 1
ATOM 670 N N . ARG A 1 87 ? 11.322 -2.206 -16.697 1.00 98.31 87 ARG A N 1
ATOM 671 C CA . ARG A 1 87 ? 10.234 -2.598 -17.607 1.00 98.31 87 ARG A CA 1
ATOM 672 C C . ARG A 1 87 ? 8.887 -2.491 -16.899 1.00 98.31 87 ARG A C 1
ATOM 674 O O . ARG A 1 87 ? 7.987 -1.878 -17.459 1.00 98.31 87 ARG A O 1
ATOM 681 N N . THR A 1 88 ? 8.794 -2.974 -15.658 1.00 98.62 88 THR A N 1
ATOM 682 C CA . THR A 1 88 ? 7.598 -2.811 -14.817 1.00 98.62 88 THR A CA 1
ATOM 683 C C . THR A 1 88 ? 7.249 -1.336 -14.624 1.00 98.62 88 THR A C 1
ATOM 685 O O . THR A 1 88 ? 6.106 -0.945 -14.824 1.00 98.62 88 THR A O 1
ATOM 688 N N . ARG A 1 89 ? 8.243 -0.486 -14.322 1.00 98.56 89 ARG A N 1
ATOM 689 C CA . ARG A 1 89 ? 8.064 0.971 -14.229 1.00 98.56 89 ARG A CA 1
ATOM 690 C C . ARG A 1 89 ? 7.476 1.543 -15.518 1.00 98.56 89 ARG A C 1
ATOM 692 O O . ARG A 1 89 ? 6.532 2.310 -15.438 1.00 98.56 89 ARG A O 1
ATOM 699 N N . ASN A 1 90 ? 8.006 1.168 -16.685 1.00 98.19 90 ASN A N 1
ATOM 700 C CA . ASN A 1 90 ? 7.490 1.652 -17.971 1.00 98.19 90 ASN A CA 1
ATOM 701 C C . ASN A 1 90 ? 6.032 1.234 -18.223 1.00 98.19 90 ASN A C 1
ATOM 703 O O . ASN A 1 90 ? 5.306 1.975 -18.869 1.00 98.19 90 ASN A O 1
ATOM 707 N N . GLN A 1 91 ? 5.610 0.057 -17.750 1.00 98.06 91 GLN A N 1
ATOM 708 C CA . GLN A 1 91 ? 4.210 -0.373 -17.850 1.00 98.06 91 GLN A CA 1
ATOM 709 C C . GLN A 1 91 ? 3.316 0.437 -16.905 1.00 98.06 91 GLN A C 1
ATOM 711 O O . GLN A 1 91 ? 2.253 0.887 -17.312 1.00 98.06 91 GLN A O 1
ATOM 716 N N . LEU A 1 92 ? 3.779 0.679 -15.675 1.00 98.00 92 LEU A N 1
ATOM 717 C CA . LEU A 1 92 ? 3.088 1.532 -14.704 1.00 98.00 92 LEU A CA 1
ATOM 718 C C . LEU A 1 92 ? 3.011 3.004 -15.148 1.00 98.00 92 LEU A C 1
ATOM 720 O O . LEU A 1 92 ? 2.080 3.702 -14.765 1.00 98.00 92 LEU A O 1
ATOM 724 N N . ASP A 1 93 ? 3.947 3.462 -15.982 1.00 96.38 93 ASP A N 1
ATOM 725 C CA . ASP A 1 93 ? 3.965 4.819 -16.552 1.00 96.38 93 ASP A CA 1
ATOM 726 C C . ASP A 1 93 ? 2.737 5.102 -17.445 1.00 96.38 93 ASP A C 1
ATOM 728 O O . ASP A 1 93 ? 2.361 6.250 -17.658 1.00 96.38 93 ASP A O 1
ATOM 732 N N . ALA A 1 94 ? 2.059 4.056 -17.940 1.00 93.81 94 ALA A N 1
ATOM 733 C CA . ALA A 1 94 ? 0.805 4.201 -18.682 1.00 93.81 94 ALA A CA 1
ATOM 734 C C . ALA A 1 94 ? -0.364 4.694 -17.805 1.00 93.81 94 ALA A C 1
ATOM 736 O O . ALA A 1 94 ? -1.348 5.208 -18.331 1.00 93.81 94 ALA A O 1
ATOM 737 N N . LEU A 1 95 ? -0.255 4.545 -16.481 1.00 93.75 95 LEU A N 1
ATOM 738 C CA . LEU A 1 95 ? -1.271 4.954 -15.506 1.00 93.75 95 LEU A CA 1
ATOM 739 C C . LEU A 1 95 ? -1.040 6.383 -14.989 1.00 93.75 95 LEU A C 1
ATOM 741 O O . LEU A 1 95 ? -1.949 6.993 -14.429 1.00 93.75 95 LEU A O 1
ATOM 745 N N . GLY A 1 96 ? 0.178 6.908 -15.138 1.00 95.06 96 GLY A N 1
ATOM 746 C CA . GLY A 1 96 ? 0.611 8.182 -14.573 1.00 95.06 96 GLY A CA 1
ATOM 747 C C . GLY A 1 96 ? 2.134 8.313 -14.554 1.00 95.06 96 GLY A C 1
ATOM 748 O O . GLY A 1 96 ? 2.847 7.473 -15.087 1.00 95.06 96 GLY A O 1
ATOM 749 N N . SER A 1 97 ? 2.667 9.355 -13.915 1.00 97.44 97 SER A N 1
ATOM 750 C CA . SER A 1 97 ? 4.123 9.574 -13.883 1.00 97.44 97 SER A CA 1
ATOM 751 C C . SER A 1 97 ? 4.807 8.601 -12.919 1.00 97.44 97 SER A C 1
ATOM 753 O O . SER A 1 97 ? 4.644 8.731 -11.701 1.00 97.44 97 SER A O 1
ATOM 755 N N . ALA A 1 98 ? 5.572 7.634 -13.439 1.00 98.25 98 ALA A N 1
ATOM 756 C CA . ALA A 1 98 ? 6.165 6.560 -12.644 1.00 98.25 98 ALA A CA 1
ATOM 757 C C . ALA A 1 98 ? 7.664 6.775 -12.367 1.00 98.25 98 ALA A C 1
ATOM 759 O O . ALA A 1 98 ? 8.507 6.794 -13.274 1.00 98.25 98 ALA A O 1
ATOM 760 N N . ARG A 1 99 ? 8.049 6.829 -11.087 1.00 98.31 99 ARG A N 1
ATOM 761 C CA . ARG A 1 99 ? 9.449 6.971 -10.642 1.00 98.31 99 ARG A CA 1
ATOM 762 C C . ARG A 1 99 ? 9.843 5.894 -9.641 1.00 98.31 99 ARG A C 1
ATOM 764 O O . ARG A 1 99 ? 9.079 5.551 -8.748 1.00 98.31 99 ARG A O 1
ATOM 771 N N . ARG A 1 100 ? 11.072 5.381 -9.738 1.00 98.31 100 ARG A N 1
ATOM 772 C CA . ARG A 1 100 ? 11.604 4.487 -8.701 1.00 98.31 100 ARG A CA 1
ATOM 773 C C . ARG A 1 100 ? 11.897 5.293 -7.441 1.00 98.31 100 ARG A C 1
ATOM 775 O O . ARG A 1 100 ? 12.619 6.287 -7.502 1.00 98.31 100 ARG A O 1
ATOM 782 N N . ARG A 1 101 ? 11.381 4.836 -6.305 1.00 98.44 101 ARG A N 1
ATOM 783 C CA . ARG A 1 101 ? 11.643 5.437 -5.001 1.00 98.44 101 ARG A CA 1
ATOM 784 C C . ARG A 1 101 ? 13.113 5.279 -4.615 1.00 98.44 101 ARG A C 1
ATOM 786 O O . ARG A 1 101 ? 13.698 4.201 -4.749 1.00 98.44 101 ARG A O 1
ATOM 793 N N . MET A 1 102 ? 13.693 6.353 -4.093 1.00 98.00 102 MET A N 1
ATOM 794 C CA . MET A 1 102 ? 15.088 6.418 -3.662 1.00 98.00 102 MET A CA 1
ATOM 795 C C . MET A 1 102 ? 15.172 6.652 -2.149 1.00 98.00 102 MET A C 1
ATOM 797 O O . MET A 1 102 ? 14.292 7.275 -1.559 1.00 98.00 102 MET A O 1
ATOM 801 N N . ASN A 1 103 ? 16.240 6.156 -1.533 1.00 95.75 103 ASN A N 1
ATOM 802 C CA . ASN A 1 103 ? 16.661 6.445 -0.168 1.00 95.75 103 ASN A CA 1
ATOM 803 C C . ASN A 1 103 ? 18.082 7.026 -0.232 1.00 95.75 103 ASN A C 1
ATOM 805 O O . ASN A 1 103 ? 19.068 6.287 -0.284 1.00 95.75 103 ASN A O 1
ATOM 809 N N . GLY A 1 104 ? 18.174 8.355 -0.323 1.00 95.88 104 GLY A N 1
ATOM 810 C CA . GLY A 1 104 ? 19.409 9.036 -0.715 1.00 95.88 104 GLY A CA 1
ATOM 811 C C . GLY A 1 104 ? 19.812 8.657 -2.142 1.00 95.88 104 GLY A C 1
ATOM 812 O O . GLY A 1 104 ? 19.003 8.738 -3.064 1.00 95.88 104 GLY A O 1
ATOM 813 N N . GLU A 1 105 ? 21.054 8.213 -2.319 1.00 96.75 105 GLU A N 1
ATOM 814 C CA . GLU A 1 105 ? 21.594 7.808 -3.625 1.00 96.75 105 GLU A CA 1
ATOM 815 C C . GLU A 1 105 ? 21.224 6.368 -4.018 1.00 96.75 105 GLU A C 1
ATOM 817 O O . GLU A 1 105 ? 21.363 5.972 -5.178 1.00 96.75 105 GLU A O 1
ATOM 822 N N . LEU A 1 106 ? 20.728 5.570 -3.068 1.00 97.50 106 LEU A N 1
ATOM 823 C CA . LEU A 1 106 ? 20.409 4.163 -3.289 1.00 97.50 106 LEU A CA 1
ATOM 824 C C . LEU A 1 106 ? 18.911 3.961 -3.547 1.00 97.50 106 LEU A C 1
ATOM 826 O O . LEU A 1 106 ? 18.082 4.694 -3.008 1.00 97.50 106 LEU A O 1
ATOM 830 N N . PRO A 1 107 ? 18.518 2.949 -4.339 1.00 97.31 107 PRO A N 1
ATOM 831 C CA . PRO A 1 107 ? 17.113 2.586 -4.471 1.00 97.31 107 PRO A CA 1
ATOM 832 C C . PRO A 1 107 ? 16.534 2.193 -3.113 1.00 97.31 107 PRO A C 1
ATOM 834 O O . PRO A 1 107 ? 17.143 1.409 -2.379 1.00 97.31 107 PRO A O 1
ATOM 837 N N . PHE A 1 108 ? 15.342 2.695 -2.802 1.00 97.56 108 PHE A N 1
ATOM 838 C CA . PHE A 1 108 ? 14.606 2.214 -1.643 1.00 97.56 108 PHE A CA 1
ATOM 839 C C . PHE A 1 108 ? 14.265 0.733 -1.838 1.00 97.56 108 PHE A C 1
ATOM 841 O O . PHE A 1 108 ? 13.817 0.334 -2.917 1.00 97.56 108 PHE A O 1
ATOM 848 N N . LYS A 1 109 ? 14.470 -0.069 -0.790 1.00 96.69 109 LYS A N 1
ATOM 849 C CA . LYS A 1 109 ? 14.054 -1.469 -0.750 1.00 96.69 109 LYS A CA 1
ATOM 850 C C . LYS A 1 109 ? 13.047 -1.685 0.369 1.00 96.69 109 LYS A C 1
ATOM 852 O O . LYS A 1 109 ? 13.251 -1.192 1.478 1.00 96.69 109 LYS A O 1
ATOM 857 N N . THR A 1 110 ? 11.992 -2.431 0.071 1.00 96.06 110 THR A N 1
ATOM 858 C CA . THR A 1 110 ? 11.034 -2.898 1.075 1.00 96.06 110 THR A CA 1
ATOM 859 C C . THR A 1 110 ? 11.681 -3.922 2.010 1.00 96.06 110 THR A C 1
ATOM 861 O O . THR A 1 110 ? 12.773 -4.435 1.753 1.00 96.06 110 THR A O 1
ATOM 864 N N . GLU A 1 111 ? 10.999 -4.260 3.101 1.00 92.25 111 GLU A N 1
ATOM 865 C CA . GLU A 1 111 ? 11.438 -5.281 4.062 1.00 92.25 111 GLU A CA 1
ATOM 866 C C . GLU A 1 111 ? 11.536 -6.686 3.449 1.00 92.25 111 GLU A C 1
ATOM 868 O O . GLU A 1 111 ? 12.258 -7.540 3.953 1.00 92.25 111 GLU A O 1
ATOM 873 N N . THR A 1 112 ? 10.827 -6.909 2.347 1.00 90.69 112 THR A N 1
ATOM 874 C CA . THR A 1 112 ? 10.832 -8.113 1.504 1.00 90.69 112 THR A CA 1
ATOM 875 C C . THR A 1 112 ? 11.889 -8.054 0.391 1.00 90.69 112 THR A C 1
ATOM 877 O O . THR A 1 112 ? 12.045 -9.016 -0.353 1.00 90.69 112 THR A O 1
ATOM 880 N N . GLY A 1 113 ? 12.658 -6.962 0.288 1.00 95.56 113 GLY A N 1
ATOM 881 C CA . GLY A 1 113 ? 13.799 -6.834 -0.626 1.00 95.56 113 GLY A CA 1
ATOM 882 C C . GLY A 1 113 ? 13.469 -6.327 -2.034 1.00 95.56 113 GLY A C 1
ATOM 883 O O . GLY A 1 113 ? 14.351 -6.328 -2.899 1.00 95.56 113 GLY A O 1
ATOM 884 N N . HIS A 1 114 ? 12.241 -5.867 -2.262 1.00 97.88 114 HIS A N 1
ATOM 885 C CA . HIS A 1 114 ? 11.738 -5.387 -3.550 1.00 97.88 114 HIS A CA 1
ATOM 886 C C . HIS A 1 114 ? 11.926 -3.882 -3.724 1.00 97.88 114 HIS A C 1
ATOM 888 O O . HIS A 1 114 ? 12.192 -3.162 -2.762 1.00 97.88 114 HIS A O 1
ATOM 894 N N . TYR A 1 115 ? 11.815 -3.395 -4.959 1.00 98.38 115 TYR A N 1
ATOM 895 C CA . TYR A 1 115 ? 11.813 -1.955 -5.217 1.00 98.38 115 TYR A CA 1
ATOM 896 C C . TYR A 1 115 ? 10.410 -1.381 -5.084 1.00 98.38 115 TYR A C 1
ATOM 898 O O . TYR A 1 115 ? 9.424 -2.107 -5.128 1.00 98.38 115 TYR A O 1
ATOM 906 N N . VAL A 1 116 ? 10.330 -0.060 -4.948 1.00 98.62 116 VAL A N 1
ATOM 907 C CA . VAL A 1 116 ? 9.060 0.667 -4.980 1.00 98.62 116 VAL A CA 1
ATOM 908 C C . VAL A 1 116 ? 9.055 1.612 -6.174 1.00 98.62 116 VAL A C 1
ATOM 910 O O . VAL A 1 116 ? 10.016 2.361 -6.375 1.00 98.62 116 VAL A O 1
ATOM 913 N N . ILE A 1 117 ? 7.987 1.568 -6.964 1.00 98.56 117 ILE A N 1
ATOM 914 C CA . ILE A 1 117 ? 7.681 2.543 -8.009 1.00 98.56 117 ILE A CA 1
ATOM 915 C C . ILE A 1 117 ? 6.541 3.424 -7.513 1.00 98.56 117 ILE A C 1
ATOM 917 O O . ILE A 1 117 ? 5.445 2.938 -7.269 1.00 98.56 117 ILE A O 1
ATOM 921 N N . ASP A 1 118 ? 6.805 4.714 -7.372 1.00 98.56 118 ASP A N 1
ATOM 922 C CA . ASP A 1 118 ? 5.796 5.719 -7.068 1.00 98.56 118 ASP A CA 1
ATOM 923 C C . ASP A 1 118 ? 5.166 6.188 -8.374 1.00 98.56 118 ASP A C 1
ATOM 925 O O . ASP A 1 118 ? 5.879 6.705 -9.237 1.00 98.56 118 ASP A O 1
ATOM 929 N N . VAL A 1 119 ? 3.855 6.014 -8.513 1.00 98.31 119 VAL A N 1
ATOM 930 C CA . VAL A 1 119 ? 3.092 6.463 -9.681 1.00 98.31 119 VAL A CA 1
ATOM 931 C C . VAL A 1 119 ? 2.196 7.614 -9.252 1.00 98.31 119 VAL A C 1
ATOM 933 O O . VAL A 1 119 ? 1.338 7.447 -8.387 1.00 98.31 119 VAL A O 1
ATOM 936 N N . GLU A 1 120 ? 2.408 8.797 -9.821 1.00 98.06 120 GLU A N 1
ATOM 937 C CA . GLU A 1 120 ? 1.516 9.940 -9.618 1.00 98.06 120 GLU A CA 1
ATOM 938 C C . GLU A 1 120 ? 0.307 9.804 -10.550 1.00 98.06 120 GLU A C 1
ATOM 940 O O . GLU A 1 120 ? 0.458 9.925 -11.768 1.00 98.06 120 GLU A O 1
ATOM 945 N N . ILE A 1 121 ? -0.871 9.529 -9.978 1.00 95.06 121 ILE A N 1
ATOM 946 C CA . ILE A 1 121 ? -2.123 9.337 -10.721 1.00 95.06 121 ILE A CA 1
ATOM 947 C C . ILE A 1 121 ? -3.083 10.482 -10.381 1.00 95.06 121 ILE A C 1
ATOM 949 O O . ILE A 1 121 ? -3.597 10.569 -9.261 1.00 95.06 121 ILE A O 1
ATOM 953 N N . ASP A 1 122 ? -3.336 11.365 -11.348 1.00 83.88 122 ASP A N 1
ATOM 954 C CA . ASP A 1 122 ? -4.149 12.572 -11.138 1.00 83.88 122 ASP A CA 1
ATOM 955 C C . ASP A 1 122 ? -5.616 12.250 -10.831 1.00 83.88 122 ASP A C 1
ATOM 957 O O . ASP A 1 122 ? -6.240 12.885 -9.976 1.00 83.88 122 ASP A O 1
ATOM 961 N N . ASN A 1 123 ? -6.173 11.250 -11.516 1.00 86.25 123 ASN A N 1
ATOM 962 C CA . ASN A 1 123 ? -7.553 10.829 -11.331 1.00 86.25 123 ASN A CA 1
ATOM 963 C C . ASN A 1 123 ? -7.683 9.313 -11.462 1.00 86.25 123 ASN A C 1
ATOM 965 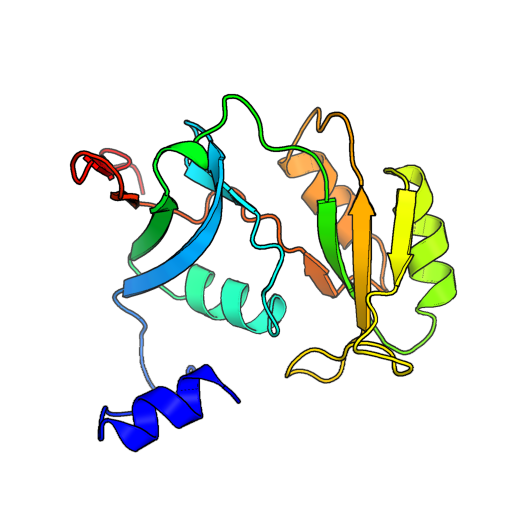O O . ASN A 1 123 ? -7.387 8.745 -12.510 1.00 86.25 123 ASN A O 1
ATOM 969 N N . ILE A 1 124 ? -8.179 8.677 -10.404 1.00 91.94 124 ILE A N 1
ATOM 970 C CA . ILE A 1 124 ? -8.459 7.245 -10.391 1.00 91.94 124 ILE A CA 1
ATOM 971 C C . ILE A 1 124 ? -9.954 7.069 -10.647 1.00 91.94 124 ILE A C 1
ATOM 973 O O . ILE A 1 124 ? -10.789 7.500 -9.848 1.00 91.94 124 ILE A O 1
ATOM 977 N N . PHE A 1 125 ? -10.293 6.488 -11.796 1.00 89.12 125 PHE A N 1
ATOM 978 C CA . PHE A 1 125 ? -11.688 6.287 -12.191 1.00 89.12 125 PHE A CA 1
ATOM 979 C C . PHE A 1 125 ? -12.342 5.137 -11.426 1.00 89.12 125 PHE A C 1
ATOM 981 O O . PHE A 1 125 ? -13.486 5.277 -10.998 1.00 89.12 125 PHE A O 1
ATOM 988 N N . SER A 1 126 ? -11.597 4.049 -11.238 1.00 95.25 126 SER A N 1
ATOM 989 C CA . SER A 1 126 ? -12.032 2.820 -10.582 1.00 95.25 126 SER A CA 1
ATOM 990 C C . SER A 1 126 ? -10.853 2.230 -9.812 1.00 95.25 126 SER A C 1
ATOM 992 O O . SER A 1 126 ? -9.776 2.038 -10.379 1.00 95.25 126 SER A O 1
ATOM 994 N N . TYR A 1 127 ? -11.029 2.019 -8.505 1.00 96.19 127 TYR A N 1
ATOM 995 C CA . TYR A 1 127 ? -9.990 1.430 -7.655 1.00 96.19 127 TYR A CA 1
ATOM 996 C C . TYR A 1 127 ? -9.809 -0.058 -7.953 1.00 96.19 127 TYR A C 1
ATOM 998 O O . TYR A 1 127 ? -8.672 -0.517 -8.029 1.00 96.19 127 TYR A O 1
ATOM 1006 N N . ASP A 1 128 ? -10.915 -0.762 -8.200 1.00 94.00 128 ASP A N 1
ATOM 1007 C CA . ASP A 1 128 ? -10.922 -2.187 -8.529 1.00 94.00 128 ASP A CA 1
ATOM 1008 C C . ASP A 1 128 ? -10.224 -2.454 -9.865 1.00 94.00 128 ASP A C 1
ATOM 1010 O O . ASP A 1 128 ? -9.385 -3.347 -9.947 1.00 94.00 128 ASP A O 1
ATOM 1014 N N . ASP A 1 129 ? -10.499 -1.644 -10.896 1.00 95.00 129 ASP A N 1
ATOM 1015 C CA . ASP A 1 129 ? -9.840 -1.807 -12.200 1.00 95.00 129 ASP A CA 1
ATOM 1016 C C . ASP A 1 129 ? -8.344 -1.495 -12.098 1.00 95.00 129 ASP A C 1
ATOM 1018 O O . ASP A 1 129 ? -7.522 -2.235 -12.633 1.00 95.00 129 ASP A O 1
ATOM 1022 N N . LEU A 1 130 ? -7.969 -0.443 -11.357 1.00 95.69 130 LEU A N 1
ATOM 1023 C CA . LEU A 1 130 ? -6.562 -0.110 -11.132 1.00 95.69 130 LEU A CA 1
ATOM 1024 C C . LEU A 1 130 ? -5.828 -1.255 -10.420 1.00 95.69 130 LEU A C 1
ATOM 1026 O O . LEU A 1 130 ? -4.716 -1.615 -10.815 1.00 95.69 130 LEU A O 1
ATOM 1030 N N . GLU A 1 131 ? -6.426 -1.833 -9.376 1.00 94.06 131 GLU A N 1
ATOM 1031 C CA . GLU A 1 131 ? -5.851 -2.981 -8.674 1.00 94.06 131 GLU A CA 1
ATOM 1032 C C . GLU A 1 131 ? -5.771 -4.202 -9.600 1.00 94.06 131 GLU A C 1
ATOM 1034 O O . GLU A 1 131 ? -4.704 -4.802 -9.728 1.00 94.06 131 GLU A O 1
ATOM 1039 N N . PHE A 1 132 ? -6.847 -4.525 -10.316 1.00 94.62 132 PHE A N 1
ATOM 1040 C CA . PHE A 1 132 ? -6.892 -5.655 -11.238 1.00 94.62 132 PHE A CA 1
ATOM 1041 C C . PHE A 1 132 ? -5.837 -5.550 -12.345 1.00 94.62 132 PHE A C 1
ATOM 1043 O O . PHE A 1 132 ? -5.035 -6.471 -12.515 1.00 94.62 132 PHE A O 1
ATOM 1050 N N . GLU A 1 133 ? -5.799 -4.435 -13.078 1.00 95.38 133 GLU A N 1
ATOM 1051 C CA . GLU A 1 133 ? -4.880 -4.226 -14.201 1.00 95.38 133 GLU A CA 1
ATOM 1052 C C . GLU A 1 133 ? -3.421 -4.246 -13.748 1.00 95.38 133 GLU A C 1
ATOM 1054 O O . GLU A 1 133 ? -2.577 -4.898 -14.370 1.00 95.38 133 GLU A O 1
ATOM 1059 N N . THR A 1 134 ? -3.106 -3.578 -12.636 1.00 95.81 134 THR A N 1
ATOM 1060 C CA . THR A 1 134 ? -1.728 -3.547 -12.131 1.00 95.81 134 THR A CA 1
ATOM 1061 C C . THR A 1 134 ? -1.270 -4.911 -11.637 1.00 95.81 134 THR A C 1
ATOM 1063 O O . THR A 1 134 ? -0.109 -5.264 -11.844 1.00 95.81 134 THR A O 1
ATOM 1066 N N . LYS A 1 135 ? -2.170 -5.727 -11.080 1.00 95.25 135 LYS A N 1
ATOM 1067 C CA . LYS A 1 135 ? -1.886 -7.119 -10.702 1.00 95.25 135 LYS A CA 1
ATOM 1068 C C . LYS A 1 135 ? -1.671 -8.055 -11.890 1.00 95.25 135 LYS A C 1
ATOM 1070 O O . LYS A 1 135 ? -1.046 -9.098 -11.713 1.00 95.25 135 LYS A O 1
ATOM 1075 N N . GLN A 1 136 ? -2.111 -7.689 -13.096 1.00 97.12 136 GLN A N 1
ATOM 1076 C CA . GLN A 1 136 ? -1.763 -8.428 -14.318 1.00 97.12 136 GLN A CA 1
ATOM 1077 C C . GLN A 1 136 ? -0.321 -8.171 -14.780 1.00 97.12 136 GLN A C 1
ATOM 1079 O O . GLN A 1 136 ? 0.194 -8.913 -15.617 1.00 97.12 136 GLN A O 1
ATOM 1084 N N . ILE A 1 137 ? 0.356 -7.143 -14.259 1.00 97.94 137 ILE A N 1
ATOM 1085 C CA . ILE A 1 137 ? 1.759 -6.873 -14.578 1.00 97.94 137 ILE A CA 1
ATOM 1086 C C . ILE A 1 137 ? 2.634 -7.812 -13.730 1.00 97.94 137 ILE A C 1
ATOM 1088 O O . ILE A 1 137 ? 2.732 -7.600 -12.523 1.00 97.94 137 ILE A O 1
ATOM 1092 N N . PRO A 1 138 ? 3.361 -8.794 -14.309 1.00 98.00 138 PRO A N 1
ATOM 1093 C CA . PRO A 1 138 ? 4.046 -9.827 -13.517 1.00 98.00 138 PRO A CA 1
ATOM 1094 C C . PRO A 1 138 ? 5.085 -9.292 -12.526 1.00 98.00 138 PRO A C 1
ATOM 1096 O O . PRO A 1 138 ? 5.416 -9.943 -11.540 1.00 98.00 138 PRO A O 1
ATOM 1099 N N . GLY A 1 139 ? 5.646 -8.116 -12.812 1.00 98.00 139 GLY A N 1
ATOM 1100 C CA . GLY A 1 139 ? 6.618 -7.470 -11.943 1.00 98.00 139 GLY A CA 1
ATOM 1101 C C . GLY A 1 139 ? 6.011 -6.692 -10.778 1.00 98.00 139 GLY A C 1
ATOM 1102 O O . GLY A 1 139 ? 6.786 -6.228 -9.949 1.00 98.00 139 GLY A O 1
ATOM 1103 N N . VAL A 1 140 ? 4.691 -6.507 -10.707 1.00 98.44 140 VAL A N 1
ATOM 1104 C CA . VAL A 1 140 ? 4.003 -5.846 -9.589 1.00 98.44 140 VAL A CA 1
ATOM 1105 C C . VAL A 1 140 ? 3.628 -6.900 -8.558 1.00 98.44 140 VAL A C 1
ATOM 1107 O O . VAL A 1 140 ? 2.879 -7.827 -8.847 1.00 98.44 140 VAL A O 1
ATOM 1110 N N . LEU A 1 141 ? 4.145 -6.753 -7.341 1.00 97.62 141 LEU A N 1
ATOM 1111 C CA . LEU A 1 141 ? 3.808 -7.643 -6.236 1.00 97.62 141 LEU A CA 1
ATOM 1112 C C . LEU A 1 141 ? 2.623 -7.098 -5.465 1.00 97.62 141 LEU A C 1
ATOM 1114 O O . LEU A 1 141 ? 1.684 -7.835 -5.186 1.00 97.62 141 LEU A O 1
ATOM 1118 N N . GLU A 1 142 ? 2.664 -5.814 -5.114 1.00 97.44 142 GLU A N 1
ATOM 1119 C CA . GLU A 1 142 ? 1.604 -5.176 -4.346 1.00 97.44 142 GLU A CA 1
ATOM 1120 C C . GLU A 1 142 ? 1.587 -3.659 -4.532 1.00 97.44 142 GLU A C 1
ATOM 1122 O O . GLU A 1 142 ? 2.528 -3.074 -5.063 1.00 97.44 142 GLU A O 1
ATOM 1127 N N . THR A 1 143 ? 0.514 -3.015 -4.092 1.00 97.38 143 THR A N 1
ATOM 1128 C CA . THR A 1 143 ? 0.336 -1.566 -4.107 1.00 97.38 143 THR A CA 1
ATOM 1129 C C . THR A 1 143 ? 0.002 -1.023 -2.719 1.00 97.38 143 THR A C 1
ATOM 1131 O O . THR A 1 143 ? -0.527 -1.722 -1.857 1.00 97.38 143 THR A O 1
ATOM 1134 N N . GLY A 1 144 ? 0.297 0.256 -2.503 1.00 97.31 144 GLY A N 1
ATOM 1135 C CA . GLY A 1 144 ? -0.144 1.008 -1.335 1.00 97.31 144 GLY A CA 1
ATOM 1136 C C . GLY A 1 144 ? -1.619 1.394 -1.358 1.00 97.31 144 GLY A C 1
ATOM 1137 O O . GLY A 1 144 ? -2.057 2.043 -0.415 1.00 97.31 144 GLY A O 1
ATOM 1138 N N . LEU A 1 145 ? -2.375 1.039 -2.399 1.00 97.69 145 LEU A N 1
ATOM 1139 C CA . LEU A 1 145 ? -3.828 1.189 -2.448 1.00 97.69 145 LEU A CA 1
ATOM 1140 C C . LEU A 1 145 ? -4.517 -0.001 -1.761 1.00 97.69 145 LEU A C 1
ATOM 1142 O O . LEU A 1 145 ? -4.297 -1.149 -2.142 1.00 97.69 145 LEU A O 1
ATOM 1146 N N . PHE A 1 146 ? -5.355 0.276 -0.767 1.00 97.56 146 PHE A N 1
ATOM 1147 C CA . PHE A 1 146 ? -6.119 -0.717 -0.014 1.00 97.56 146 PHE A CA 1
ATOM 1148 C C . PHE A 1 146 ? -7.604 -0.480 -0.265 1.00 97.56 146 PHE A C 1
ATOM 1150 O O . PHE A 1 146 ? -8.173 0.497 0.229 1.00 97.56 146 PHE A O 1
ATOM 1157 N N . VAL A 1 147 ? -8.215 -1.378 -1.033 1.00 96.38 147 VAL A N 1
ATOM 1158 C CA . VAL A 1 147 ? -9.631 -1.323 -1.405 1.00 96.38 147 VAL A CA 1
ATOM 1159 C C . VAL A 1 147 ? -10.396 -2.366 -0.604 1.00 96.38 147 VAL A C 1
ATOM 1161 O O . VAL A 1 147 ? -10.005 -3.527 -0.554 1.00 96.38 147 VAL A O 1
ATOM 1164 N N . GLY A 1 148 ? -11.456 -1.955 0.089 1.00 93.56 148 GLY A N 1
ATOM 1165 C CA . GLY A 1 148 ? -12.310 -2.889 0.829 1.00 93.56 148 GLY A CA 1
ATOM 1166 C C . GLY A 1 148 ? -11.723 -3.488 2.117 1.00 93.56 148 GLY A C 1
ATOM 1167 O O . GLY A 1 148 ? -12.418 -4.271 2.757 1.00 93.56 148 GLY A O 1
ATOM 1168 N N . PHE A 1 149 ? -10.509 -3.105 2.529 1.00 96.00 149 PHE A N 1
ATOM 1169 C CA . PHE A 1 149 ? -9.841 -3.667 3.711 1.00 96.00 149 PHE A CA 1
ATOM 1170 C C . PHE A 1 149 ? -10.319 -3.091 5.048 1.00 96.00 149 PHE A C 1
ATOM 1172 O O . PHE A 1 149 ? -10.361 -3.825 6.025 1.00 96.00 149 PHE A O 1
ATOM 1179 N N . ALA A 1 150 ? -10.619 -1.789 5.133 1.00 97.19 150 ALA A N 1
ATOM 1180 C CA . ALA A 1 150 ? -10.912 -1.155 6.419 1.00 97.19 150 ALA A CA 1
ATOM 1181 C C . ALA A 1 150 ? -12.361 -1.377 6.868 1.00 97.19 150 ALA A C 1
ATOM 1183 O O . ALA A 1 150 ? -13.308 -1.077 6.139 1.00 97.19 150 ALA A O 1
ATOM 1184 N N . ASP A 1 151 ? -12.528 -1.800 8.119 1.00 96.94 151 ASP A N 1
ATOM 1185 C CA . ASP A 1 151 ? -13.833 -1.918 8.777 1.00 96.94 151 ASP A CA 1
ATOM 1186 C C . ASP A 1 151 ? -14.162 -0.665 9.594 1.00 96.94 151 ASP A C 1
ATOM 1188 O O . ASP A 1 151 ? -15.326 -0.269 9.735 1.00 96.94 151 ASP A O 1
ATOM 1192 N N . LYS A 1 152 ? -13.125 -0.031 10.155 1.00 97.56 152 LYS A N 1
ATOM 1193 C CA . LYS A 1 152 ? -13.230 1.153 11.013 1.00 97.56 152 LYS A CA 1
ATOM 1194 C C . LYS A 1 152 ? -12.216 2.213 10.617 1.00 97.56 152 LYS A C 1
ATOM 1196 O O . LYS A 1 152 ? -11.106 1.902 10.195 1.00 97.56 152 LYS A O 1
ATOM 1201 N N . ILE A 1 153 ? -12.591 3.470 10.828 1.00 97.88 153 ILE A N 1
ATOM 1202 C CA . ILE A 1 153 ? -11.726 4.631 10.631 1.00 97.88 153 ILE A CA 1
ATOM 1203 C C . ILE A 1 153 ? -11.686 5.440 11.916 1.00 97.88 153 ILE A C 1
ATOM 1205 O O . ILE A 1 153 ? -12.730 5.819 12.451 1.00 97.88 153 ILE A O 1
ATOM 1209 N N . VAL A 1 154 ? -10.478 5.755 12.366 1.00 98.31 154 VAL A N 1
ATOM 1210 C CA . VAL A 1 154 ? -10.220 6.710 13.439 1.00 98.31 154 VAL A CA 1
ATOM 1211 C C . VAL A 1 154 ? -9.547 7.937 12.839 1.00 98.31 154 VAL A C 1
ATOM 1213 O O . VAL A 1 154 ? -8.402 7.870 12.396 1.00 98.31 154 VAL A O 1
ATOM 1216 N N . LEU A 1 155 ? -10.247 9.071 12.848 1.00 98.19 155 LEU A N 1
ATOM 1217 C CA . LEU A 1 155 ? -9.666 10.360 12.479 1.00 98.19 155 LEU A CA 1
ATOM 1218 C C . LEU A 1 155 ? -9.248 11.129 13.731 1.00 98.19 155 LEU A C 1
ATOM 1220 O O . LEU A 1 155 ? -10.061 11.307 14.643 1.00 98.19 155 LEU A O 1
ATOM 1224 N N . HIS A 1 156 ? -8.008 11.615 13.763 1.00 97.25 156 HIS A N 1
ATOM 1225 C CA . HIS A 1 156 ? -7.502 12.497 14.815 1.00 97.25 156 HIS A CA 1
ATOM 1226 C C . HIS A 1 156 ? -7.321 13.934 14.304 1.00 97.25 156 HIS A C 1
ATOM 1228 O O . HIS A 1 156 ? -6.981 14.167 13.150 1.00 97.25 156 HIS A O 1
ATOM 1234 N N . GLY A 1 157 ? -7.528 14.921 15.170 1.00 95.62 157 GLY A N 1
ATOM 1235 C CA . GLY A 1 157 ? -7.493 16.336 14.803 1.00 95.62 157 GLY A CA 1
ATOM 1236 C C . GLY A 1 157 ? -7.978 17.187 15.965 1.00 95.62 157 GLY A C 1
ATOM 1237 O O . GLY A 1 157 ? -7.547 16.982 17.100 1.00 95.62 157 GLY A O 1
ATOM 1238 N N . LYS A 1 158 ? -8.929 18.098 15.725 1.00 93.19 158 LYS A N 1
ATOM 1239 C CA . LYS A 1 158 ? -9.567 18.855 16.824 1.00 93.19 158 LYS A CA 1
ATOM 1240 C C . LYS A 1 158 ? -10.347 17.962 17.793 1.00 93.19 158 LYS A C 1
ATOM 1242 O O . LYS A 1 158 ? -10.454 18.277 18.973 1.00 93.19 158 LYS A O 1
ATOM 1247 N N . LYS A 1 159 ? -10.919 16.875 17.276 1.00 94.56 159 LYS A N 1
ATOM 1248 C CA . LYS A 1 159 ? -11.614 15.828 18.029 1.00 94.56 159 LYS A CA 1
ATOM 1249 C C . LYS A 1 159 ? -11.308 14.475 17.401 1.00 94.56 159 LYS A C 1
ATOM 1251 O O . LYS A 1 159 ? -11.015 14.407 16.210 1.00 94.56 159 LYS A O 1
ATOM 1256 N N . ILE A 1 160 ? -11.421 13.413 18.190 1.00 97.19 160 ILE A N 1
ATOM 1257 C CA . ILE A 1 160 ? -11.382 12.052 17.658 1.00 97.19 160 ILE A CA 1
ATOM 1258 C C . ILE A 1 160 ? -12.746 11.742 17.037 1.00 97.19 160 ILE A C 1
ATOM 1260 O O . ILE A 1 160 ? -13.783 11.999 17.654 1.00 97.19 160 ILE A O 1
ATOM 1264 N N . GLN A 1 161 ? -12.747 11.213 15.817 1.00 96.62 161 GLN A N 1
ATOM 1265 C CA . GLN A 1 161 ? -13.949 10.748 15.126 1.00 96.62 161 GLN A CA 1
ATOM 1266 C C . GLN A 1 161 ? -13.789 9.267 14.803 1.00 96.62 161 GLN A C 1
ATOM 1268 O O . GLN A 1 161 ? -12.758 8.862 14.271 1.00 96.62 161 GLN A O 1
ATOM 1273 N N . LEU A 1 162 ? -14.810 8.476 15.124 1.00 96.56 162 LEU A N 1
ATOM 1274 C CA . LEU A 1 162 ? -14.870 7.055 14.811 1.00 96.56 162 LEU A CA 1
ATOM 1275 C C . LEU A 1 162 ? -15.966 6.829 13.775 1.00 96.56 162 LEU A C 1
ATOM 1277 O O . LEU A 1 162 ? -17.122 7.182 14.007 1.00 96.56 162 LEU A O 1
ATOM 1281 N N . MET A 1 163 ? -15.600 6.215 12.658 1.00 95.44 163 MET A N 1
ATOM 1282 C CA . MET A 1 163 ? -16.535 5.713 11.656 1.00 95.44 163 MET A CA 1
ATOM 1283 C C . MET A 1 163 ? -16.389 4.198 11.593 1.00 95.44 163 MET A C 1
ATOM 1285 O O . MET A 1 163 ? -15.289 3.662 11.710 1.00 95.44 163 MET A O 1
ATOM 1289 N N . SER A 1 164 ? -17.502 3.498 11.429 1.00 94.69 164 SER A N 1
ATOM 1290 C CA . SER A 1 164 ? -17.524 2.049 11.265 1.00 94.69 164 SER A CA 1
ATOM 1291 C C . SER A 1 164 ? -18.422 1.739 10.090 1.00 94.69 164 SER A C 1
ATOM 1293 O O . SER A 1 164 ? -19.520 2.297 10.004 1.00 94.69 164 SER A O 1
ATOM 1295 N N . ARG A 1 165 ? -18.005 0.803 9.241 1.00 86.94 165 ARG A N 1
ATOM 1296 C CA . ARG A 1 165 ? -18.964 0.080 8.412 1.00 86.94 165 ARG A CA 1
ATOM 1297 C C . ARG A 1 165 ? -19.929 -0.593 9.387 1.00 86.94 165 ARG A C 1
ATOM 1299 O O . ARG A 1 165 ? -19.501 -1.268 10.325 1.00 86.94 165 ARG A O 1
ATOM 1306 N N . THR A 1 166 ? -21.209 -0.257 9.300 1.00 59.56 166 THR A N 1
ATOM 1307 C CA . THR A 1 166 ? -22.240 -0.912 10.108 1.00 59.56 166 THR A CA 1
ATOM 1308 C C . THR A 1 166 ? -22.536 -2.225 9.388 1.00 59.56 166 THR A C 1
ATOM 1310 O O . THR A 1 166 ? -22.985 -2.180 8.252 1.00 59.56 166 THR A O 1
ATOM 1313 N N . GLU A 1 167 ? -22.118 -3.336 10.002 1.00 50.62 167 GLU A N 1
ATOM 1314 C CA . GLU A 1 167 ? -22.322 -4.752 9.641 1.00 50.62 167 GLU A CA 1
ATOM 1315 C C . GLU A 1 167 ? -22.806 -5.067 8.215 1.00 50.62 167 GLU A C 1
ATOM 1317 O O . GLU A 1 167 ? -23.994 -4.969 7.946 1.00 50.62 167 GLU A O 1
ATOM 1322 N N . PHE A 1 168 ? -21.897 -5.560 7.364 1.00 38.00 168 PHE A N 1
ATOM 1323 C CA . PHE A 1 168 ? -22.152 -6.676 6.439 1.00 38.00 168 PHE A CA 1
ATOM 1324 C C . PHE A 1 168 ? -20.817 -7.377 6.118 1.00 38.00 168 PHE A C 1
ATOM 1326 O O . PHE A 1 168 ? -20.103 -6.999 5.189 1.00 38.00 168 PHE A O 1
ATOM 1333 N N . LYS A 1 169 ? -20.484 -8.395 6.913 1.00 42.00 169 LYS A N 1
ATOM 1334 C CA . LYS A 1 169 ? -19.918 -9.650 6.406 1.00 42.00 169 LYS A CA 1
ATOM 1335 C C . LYS A 1 169 ? -20.921 -10.742 6.745 1.00 42.00 169 LYS A C 1
ATOM 1337 O O . LYS A 1 169 ? -21.490 -10.656 7.856 1.00 42.00 169 LYS A O 1
#

Organism: NCBI:txid3101447

Secondary structure (DSSP, 8-state):
-HHHHHHHHTT-----TTTS-EEEEEEE-SEEETTS-EE-SS-S-HHHHHHHHHHEEEEEEEEEGGGEESS--EEEEEEE-STTHHHHHHHHTTTSEEEE-EETTEEPB-TTS-EEEEEEES--S-HHHHHHHHHTSTTEEEESEE-S--SEEEEESSS-EEEE--S--

Sequence (169 aa):
MRMAAIVSSLSLPIADINEREVDVAIEFVDQIDGDFNFIKRHSSSFVRDKMIAQSAGILVAVADEKAMVKKLRGMIPFEVATFGWNRTRNQLDALGSARRRMNGELPFKTETGHYVIDVEIDNIFSYDDLEFETKQIPGVLETGLFVGFADKIVLHGKKIQLMSRTEFK